Protein AF-A0A1V0PKJ3-F1 (afdb_monomer_lite)

Organism: Lactococcus lactis subsp. cremoris (NCBI:txid1359)

Foldseek 3Di:
DPPPVVCVVPPCQLVLLVVDDPVLSVLVCCVPPVVDDLVNVCVVVVHDSVVSVVSPVVSVVSSQVSCVVVVNNPDDD

pLDDT: mean 85.76, std 16.48, range [40.12, 98.12]

Radius of gyration: 12.88 Å; chains: 1; bounding box: 27×34×26 Å

Sequence (77 aa):
METAAFLVEYSPLPKIIEQLSPYYNRLLTAYYYENSSTKQLAEYFECSLSKIKIDLYRARKKLKKQLEKAGYDQWLL

Secondary structure (DSSP, 8-state):
--HHHHHHHT-SHHHHHHTS-HHHHHHHHHHHTS---HHHHHHHTTS-HHHHHHHHHHHHHHHHHHHHHTT-TT---

Structure (mmCIF, N/CA/C/O backbone):
data_AF-A0A1V0PKJ3-F1
#
_entry.id   AF-A0A1V0PKJ3-F1
#
loop_
_atom_site.group_PDB
_atom_site.id
_atom_site.type_symbol
_atom_site.label_atom_id
_atom_site.label_alt_id
_atom_site.label_comp_id
_atom_site.label_asym_id
_atom_site.label_entity_id
_atom_site.label_seq_id
_atom_site.pdbx_PDB_ins_code
_atom_site.Cartn_x
_atom_site.Cartn_y
_atom_site.Cartn_z
_atom_site.occupancy
_atom_site.B_iso_or_equiv
_atom_site.auth_seq_id
_atom_site.auth_comp_id
_atom_site.auth_asym_id
_atom_site.auth_atom_id
_atom_site.pdbx_PDB_model_num
ATOM 1 N N . MET A 1 1 ? 0.224 -26.160 -5.563 1.00 42.12 1 MET A N 1
ATOM 2 C CA . MET A 1 1 ? 0.431 -24.698 -5.446 1.00 42.12 1 MET A CA 1
ATOM 3 C C . MET A 1 1 ? -0.936 -24.009 -5.486 1.00 42.12 1 MET A C 1
ATOM 5 O O . MET A 1 1 ? -1.212 -23.267 -6.412 1.00 42.12 1 MET A O 1
ATOM 9 N N . GLU A 1 2 ? -1.819 -24.289 -4.522 1.00 41.94 2 GLU A N 1
ATOM 10 C CA . GLU A 1 2 ? -3.242 -23.878 -4.603 1.00 41.94 2 GLU A CA 1
ATOM 11 C C . GLU A 1 2 ? -3.680 -22.943 -3.464 1.00 41.94 2 GLU A C 1
ATOM 13 O O . GLU A 1 2 ? -4.789 -22.423 -3.468 1.00 41.94 2 GLU A O 1
ATOM 18 N N . THR A 1 3 ? -2.806 -22.660 -2.497 1.00 44.66 3 THR A N 1
ATOM 19 C CA . THR A 1 3 ? -3.187 -21.928 -1.280 1.00 44.66 3 THR A CA 1
ATOM 20 C C . THR A 1 3 ? -3.259 -20.409 -1.461 1.00 44.66 3 THR A C 1
ATOM 22 O O . THR A 1 3 ? -4.043 -19.755 -0.780 1.00 44.66 3 THR A O 1
ATOM 25 N N . ALA A 1 4 ? -2.484 -19.828 -2.384 1.00 46.72 4 ALA A N 1
ATOM 26 C CA . ALA A 1 4 ? -2.416 -18.373 -2.556 1.00 46.72 4 ALA A CA 1
ATOM 27 C C . ALA A 1 4 ? -3.639 -17.787 -3.285 1.00 46.72 4 ALA A C 1
ATOM 29 O O . ALA A 1 4 ? -4.136 -16.737 -2.891 1.00 46.72 4 ALA A O 1
ATOM 30 N N . ALA A 1 5 ? -4.151 -18.473 -4.313 1.00 46.72 5 ALA A N 1
ATOM 31 C CA . ALA A 1 5 ? -5.303 -18.002 -5.086 1.00 46.72 5 ALA A CA 1
ATOM 32 C C . ALA A 1 5 ? -6.612 -18.074 -4.278 1.00 46.72 5 ALA A C 1
ATOM 34 O O . ALA A 1 5 ? -7.411 -17.142 -4.308 1.00 46.72 5 ALA A O 1
ATOM 35 N N . PHE A 1 6 ? -6.785 -19.130 -3.477 1.00 40.12 6 PHE A N 1
ATOM 36 C CA . PHE A 1 6 ? -7.979 -19.330 -2.653 1.00 40.12 6 PHE A CA 1
ATOM 37 C C . PHE A 1 6 ? -8.126 -18.276 -1.540 1.00 40.12 6 PHE A C 1
ATOM 39 O O . PHE A 1 6 ? -9.227 -17.808 -1.255 1.00 40.12 6 PHE A O 1
ATOM 46 N N . LEU A 1 7 ? -7.012 -17.834 -0.942 1.00 48.34 7 LEU A N 1
ATOM 47 C CA . LEU A 1 7 ? -7.029 -16.754 0.052 1.00 48.34 7 LEU A CA 1
ATOM 48 C C . LEU A 1 7 ? -7.367 -15.389 -0.558 1.00 48.34 7 LEU A C 1
ATOM 50 O O . LEU A 1 7 ? -7.894 -14.537 0.152 1.00 48.34 7 LEU A O 1
ATOM 54 N N . VAL A 1 8 ? -7.080 -15.178 -1.848 1.00 53.22 8 VAL A N 1
ATOM 55 C CA . VAL A 1 8 ? -7.420 -13.944 -2.573 1.00 53.22 8 VAL A CA 1
ATOM 56 C C . VAL A 1 8 ? -8.919 -13.870 -2.867 1.00 53.22 8 VAL A C 1
ATOM 58 O O . VAL A 1 8 ? -9.504 -12.799 -2.718 1.00 53.22 8 VAL A O 1
ATOM 61 N N . GLU A 1 9 ? -9.548 -14.995 -3.210 1.00 52.91 9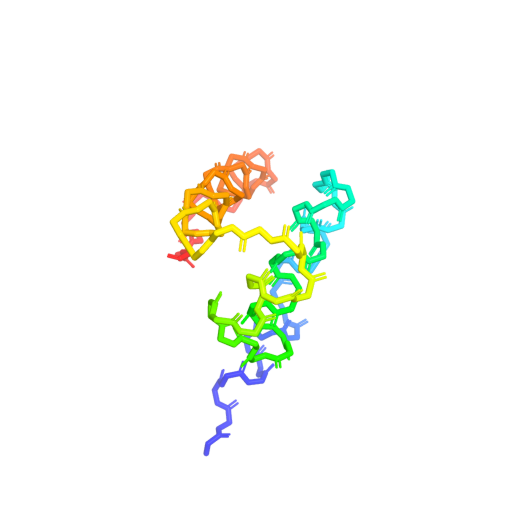 GLU A N 1
ATOM 62 C CA . GLU A 1 9 ? -10.966 -15.063 -3.594 1.00 52.91 9 GLU A CA 1
ATOM 63 C C . GLU A 1 9 ? -11.925 -14.742 -2.429 1.00 52.91 9 GLU A C 1
ATOM 65 O O . GLU A 1 9 ? -12.970 -14.127 -2.632 1.00 52.91 9 GLU A O 1
ATOM 70 N N . TYR A 1 10 ? -11.521 -15.046 -1.189 1.00 62.84 10 TYR A N 1
ATOM 71 C CA . TYR A 1 10 ? -12.246 -14.686 0.042 1.00 62.84 10 TYR A CA 1
ATOM 72 C C . TYR A 1 10 ? -11.582 -13.554 0.835 1.00 62.84 10 TYR A C 1
ATOM 74 O O . TYR A 1 10 ? -11.959 -13.271 1.976 1.00 62.84 10 TYR A O 1
ATOM 82 N N . SER A 1 11 ? -10.585 -12.889 0.251 1.00 77.88 11 SER A N 1
ATOM 83 C CA . SER A 1 11 ? -9.904 -11.790 0.916 1.00 77.88 11 SER A CA 1
ATOM 84 C C . SER A 1 11 ? -10.830 -10.574 1.028 1.00 77.88 11 SER A C 1
ATOM 86 O O . SER A 1 11 ? -11.381 -10.137 0.018 1.00 77.88 11 SER A O 1
ATOM 88 N N . PRO A 1 12 ? -10.957 -9.929 2.202 1.00 81.56 12 PRO A N 1
ATOM 89 C CA . PRO A 1 12 ? -11.584 -8.616 2.294 1.00 81.56 12 PRO A CA 1
ATOM 90 C C . PRO A 1 12 ?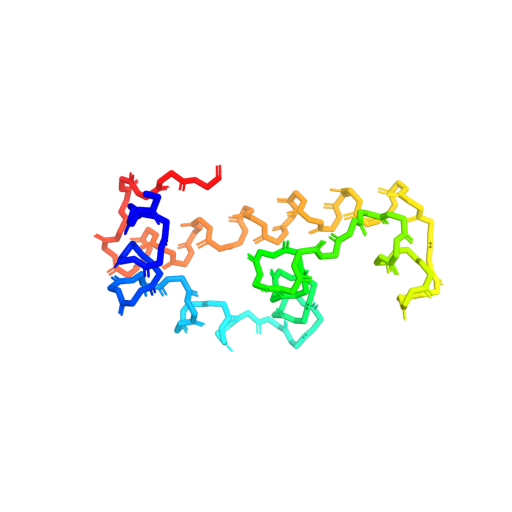 -10.699 -7.525 1.668 1.00 81.56 12 PRO A C 1
ATOM 92 O O . PRO A 1 12 ? -11.170 -6.412 1.435 1.00 81.56 12 PRO A O 1
ATOM 95 N N . LEU A 1 13 ? -9.424 -7.822 1.377 1.00 84.81 13 LEU A N 1
ATOM 96 C CA . LEU A 1 13 ? -8.444 -6.842 0.921 1.00 84.81 13 LEU A CA 1
ATOM 97 C C . LEU A 1 13 ? -8.867 -6.070 -0.335 1.00 84.81 13 LEU A C 1
ATOM 99 O O . LEU A 1 13 ? -8.781 -4.849 -0.261 1.00 84.81 13 LEU A O 1
ATOM 103 N N . PRO A 1 14 ? -9.361 -6.675 -1.437 1.00 88.19 14 PRO A N 1
ATOM 104 C CA . PRO A 1 14 ? -9.729 -5.917 -2.635 1.00 88.19 14 PRO A CA 1
ATOM 105 C C . PRO A 1 14 ? -10.765 -4.828 -2.328 1.00 88.19 14 PRO A C 1
ATOM 107 O O . PRO A 1 14 ? -10.527 -3.650 -2.589 1.00 88.19 14 PRO A O 1
ATOM 110 N N . LYS A 1 15 ? -11.855 -5.201 -1.643 1.00 89.44 15 LYS A N 1
ATOM 111 C CA . LYS A 1 15 ? -12.945 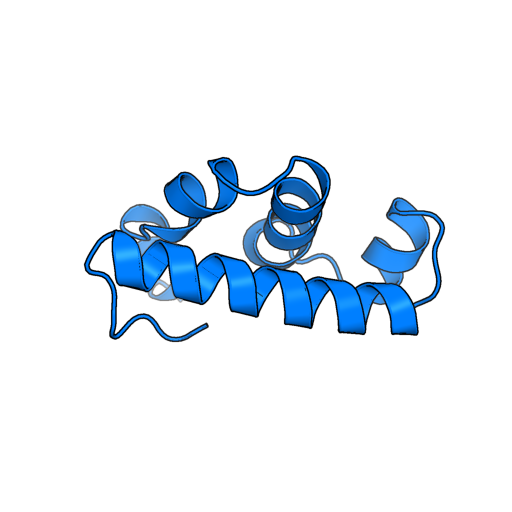-4.283 -1.273 1.00 89.44 15 LYS A CA 1
ATOM 112 C C . LYS A 1 15 ? -12.482 -3.167 -0.339 1.00 89.44 15 LYS A C 1
ATOM 114 O O . LYS A 1 15 ? -12.965 -2.044 -0.429 1.00 89.44 15 LYS A O 1
ATOM 119 N N . ILE A 1 16 ? -11.561 -3.459 0.578 1.00 90.69 16 ILE A N 1
ATOM 120 C CA . ILE A 1 16 ? -11.034 -2.447 1.501 1.00 90.69 16 ILE A CA 1
ATOM 121 C C . ILE A 1 16 ? -9.988 -1.555 0.809 1.00 90.69 16 ILE A C 1
ATOM 123 O O . ILE A 1 16 ? -9.925 -0.354 1.076 1.00 90.69 16 ILE A O 1
ATOM 127 N N . ILE A 1 17 ? -9.189 -2.103 -0.109 1.00 91.88 17 ILE A N 1
ATOM 128 C CA . ILE A 1 17 ? -8.218 -1.352 -0.916 1.00 91.88 17 ILE A CA 1
ATOM 129 C C . ILE A 1 17 ? -8.941 -0.370 -1.852 1.00 91.88 17 ILE A C 1
ATOM 131 O O . ILE A 1 17 ? -8.469 0.754 -2.026 1.00 91.88 17 ILE A O 1
ATOM 135 N N . GLU A 1 18 ? -10.105 -0.730 -2.399 1.00 91.81 18 GLU A N 1
ATOM 136 C CA . GLU A 1 18 ? -11.008 0.165 -3.153 1.00 91.81 18 GLU A CA 1
ATOM 137 C C . GLU A 1 18 ? -11.469 1.393 -2.358 1.00 91.81 18 GLU A C 1
ATOM 139 O O . GLU A 1 18 ? -11.699 2.449 -2.941 1.00 91.81 18 GLU A O 1
ATOM 144 N N . GLN A 1 19 ? -11.525 1.305 -1.028 1.00 92.06 19 GLN A N 1
ATOM 145 C CA . GLN A 1 19 ? -11.913 2.425 -0.161 1.00 92.06 19 GLN A CA 1
ATOM 146 C C . GLN A 1 19 ? -10.744 3.359 0.188 1.00 92.06 19 GLN A C 1
ATOM 148 O O . GLN A 1 19 ? -10.935 4.393 0.838 1.00 92.06 19 GLN A O 1
ATOM 153 N N . LEU A 1 20 ? -9.510 3.003 -0.180 1.00 93.81 20 LEU A N 1
ATOM 154 C CA . LEU A 1 20 ? -8.358 3.882 -0.010 1.00 93.81 20 LEU A CA 1
ATOM 155 C C . LEU A 1 20 ? -8.331 4.944 -1.115 1.00 93.81 20 LEU A C 1
ATOM 157 O O . LEU A 1 20 ? -8.937 4.801 -2.170 1.00 93.81 20 LEU A O 1
ATOM 161 N N . SER A 1 21 ? -7.582 6.028 -0.892 1.00 95.75 21 SER A N 1
ATOM 162 C CA . SER A 1 21 ? -7.393 7.052 -1.928 1.00 95.75 21 SER A CA 1
ATOM 163 C C . SER A 1 21 ? -6.854 6.425 -3.224 1.00 95.75 21 SER A C 1
ATOM 165 O O . SER A 1 21 ? -6.005 5.533 -3.107 1.00 95.75 21 SER A O 1
ATOM 167 N N . PRO A 1 22 ? -7.202 6.947 -4.416 1.00 96.25 22 PRO A N 1
ATOM 168 C CA . PRO A 1 22 ? -6.836 6.346 -5.705 1.00 96.25 22 PRO A CA 1
ATOM 169 C C . PRO A 1 22 ? -5.352 5.982 -5.832 1.00 96.25 22 P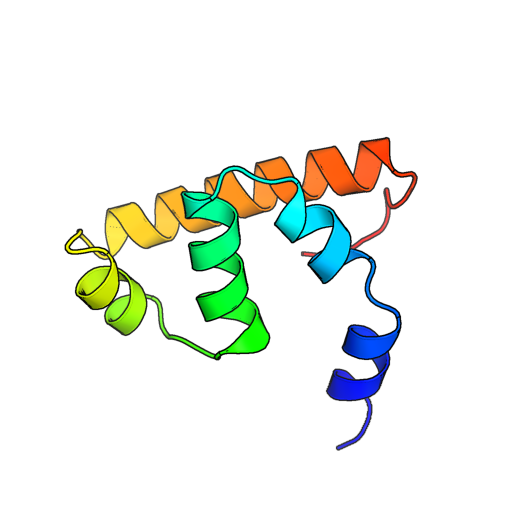RO A C 1
ATOM 171 O O . PRO A 1 22 ? -5.004 4.901 -6.294 1.00 96.25 22 PRO A O 1
ATOM 174 N N . TYR A 1 23 ? -4.470 6.844 -5.318 1.00 96.25 23 TYR A N 1
ATOM 175 C CA . TYR A 1 23 ? -3.032 6.586 -5.274 1.00 96.25 23 TYR A CA 1
ATOM 176 C C . TYR A 1 23 ? -2.663 5.313 -4.487 1.00 96.25 23 TYR A C 1
ATOM 178 O O . TYR A 1 23 ? -1.922 4.467 -4.977 1.00 96.25 23 TYR A O 1
ATOM 186 N N . TYR A 1 24 ? -3.193 5.151 -3.272 1.00 95.94 24 TYR A N 1
ATOM 187 C CA . TYR A 1 24 ? -2.899 3.986 -2.431 1.00 95.94 24 TYR A CA 1
ATOM 188 C C . TYR A 1 24 ? -3.583 2.721 -2.932 1.00 95.94 24 TYR A C 1
ATOM 190 O O . TYR A 1 24 ? -2.989 1.651 -2.821 1.00 95.94 24 TYR A O 1
ATOM 198 N N . ASN A 1 25 ? -4.783 2.843 -3.505 1.00 95.19 25 ASN A N 1
ATOM 199 C CA . ASN A 1 25 ? -5.423 1.739 -4.203 1.00 95.19 25 ASN A CA 1
ATOM 200 C C . ASN A 1 25 ? -4.507 1.215 -5.317 1.00 95.19 25 ASN A C 1
ATOM 202 O O . ASN A 1 25 ? -4.140 0.041 -5.295 1.00 95.19 25 ASN A O 1
ATOM 206 N N . ARG A 1 26 ? -4.058 2.091 -6.227 1.00 96.69 26 ARG A N 1
ATOM 207 C CA . ARG A 1 26 ? -3.187 1.697 -7.341 1.00 96.69 26 ARG A CA 1
ATOM 208 C C . ARG A 1 26 ? -1.866 1.112 -6.848 1.00 96.69 26 ARG A C 1
ATOM 210 O O . ARG A 1 26 ? -1.449 0.068 -7.336 1.00 96.69 26 ARG A O 1
ATOM 217 N N . LEU A 1 27 ? -1.236 1.752 -5.860 1.00 96.44 27 LEU A N 1
ATOM 218 C CA . LEU A 1 27 ? 0.039 1.310 -5.293 1.00 96.44 27 LEU A CA 1
ATOM 219 C C . LEU A 1 27 ? -0.051 -0.101 -4.691 1.00 96.44 27 LEU A C 1
ATOM 221 O O . LEU A 1 27 ? 0.811 -0.935 -4.955 1.00 96.44 27 LEU A O 1
ATOM 225 N N . LEU A 1 28 ? -1.083 -0.373 -3.888 1.00 94.38 28 LEU A N 1
ATOM 226 C CA . LEU A 1 28 ? -1.278 -1.684 -3.263 1.00 94.38 28 LEU A CA 1
ATOM 227 C C . LEU A 1 28 ? -1.747 -2.731 -4.273 1.00 94.38 28 LEU A C 1
ATOM 229 O O . LEU A 1 28 ? -1.322 -3.879 -4.181 1.00 94.38 28 LEU A O 1
ATOM 233 N N . THR A 1 29 ? -2.568 -2.333 -5.247 1.00 93.44 29 THR A N 1
ATOM 234 C CA . THR A 1 29 ? -3.034 -3.225 -6.311 1.00 93.44 29 THR A CA 1
ATOM 235 C C . THR A 1 29 ? -1.859 -3.733 -7.137 1.00 93.44 29 THR A C 1
ATOM 237 O O . THR A 1 29 ? -1.654 -4.940 -7.265 1.00 93.44 29 THR A O 1
ATOM 240 N N . ALA A 1 30 ? -1.019 -2.809 -7.604 1.00 93.56 30 ALA A N 1
ATOM 241 C CA . ALA A 1 30 ? 0.166 -3.143 -8.376 1.00 93.56 30 ALA A CA 1
ATOM 242 C C . ALA A 1 30 ? 1.158 -4.000 -7.568 1.00 93.56 30 ALA A C 1
ATOM 244 O O . ALA A 1 30 ? 1.761 -4.931 -8.099 1.00 93.56 30 ALA A O 1
ATOM 245 N N . TYR A 1 31 ? 1.299 -3.728 -6.268 1.00 93.62 31 TYR A N 1
ATOM 246 C CA . TYR A 1 31 ? 2.209 -4.478 -5.407 1.00 93.62 31 TYR A CA 1
ATOM 247 C C . TYR A 1 31 ? 1.722 -5.905 -5.090 1.00 93.62 31 TYR A C 1
ATOM 249 O O . TYR A 1 31 ? 2.510 -6.841 -5.185 1.00 93.62 31 TYR A O 1
ATOM 257 N N . TYR A 1 32 ? 0.453 -6.088 -4.709 1.00 89.31 32 TYR A N 1
ATOM 258 C CA . TYR A 1 32 ? -0.054 -7.388 -4.243 1.00 89.31 32 TYR A CA 1
ATOM 259 C C . TYR A 1 32 ? -0.659 -8.267 -5.336 1.00 89.31 32 TYR A C 1
ATOM 261 O O . TYR A 1 32 ? -0.591 -9.486 -5.217 1.00 89.31 32 TYR A O 1
ATOM 269 N N . TYR A 1 33 ? -1.255 -7.676 -6.373 1.00 89.19 33 TYR A N 1
ATOM 270 C CA . TYR A 1 33 ? -1.988 -8.430 -7.396 1.00 89.19 33 TYR A CA 1
ATOM 271 C C . TYR A 1 33 ? -1.252 -8.457 -8.734 1.00 89.19 33 TYR A C 1
ATOM 273 O O . TYR A 1 33 ? -1.301 -9.460 -9.438 1.00 89.19 33 TYR A O 1
ATOM 281 N N . GLU A 1 34 ? -0.517 -7.395 -9.070 1.00 90.88 34 GLU A N 1
ATOM 282 C CA . GLU A 1 34 ? 0.270 -7.332 -10.312 1.00 90.88 34 GLU A CA 1
ATOM 283 C C . GLU A 1 34 ? 1.737 -7.755 -10.104 1.00 90.88 34 GLU A C 1
ATOM 285 O O . GLU A 1 34 ? 2.528 -7.716 -11.043 1.00 90.88 34 GLU A O 1
ATOM 290 N N . ASN A 1 35 ? 2.119 -8.159 -8.883 1.00 90.88 35 ASN A N 1
ATOM 291 C CA . ASN A 1 35 ? 3.482 -8.566 -8.507 1.00 90.88 35 ASN A CA 1
ATOM 292 C C . ASN A 1 35 ? 4.574 -7.538 -8.880 1.00 90.88 35 ASN A C 1
ATOM 294 O O . ASN A 1 35 ? 5.727 -7.900 -9.132 1.00 90.88 35 ASN A O 1
ATOM 298 N N . SER A 1 36 ? 4.233 -6.245 -8.908 1.00 92.19 36 SER A N 1
ATOM 299 C CA . SER A 1 36 ? 5.180 -5.183 -9.251 1.00 92.19 36 SER A CA 1
ATOM 300 C C . SER A 1 36 ? 6.220 -4.992 -8.150 1.00 92.19 36 SER A C 1
ATOM 302 O O . SER A 1 36 ? 5.901 -4.787 -6.974 1.00 92.19 36 SER A O 1
ATOM 304 N N . SER A 1 37 ? 7.495 -4.979 -8.533 1.00 94.81 37 SER A N 1
ATOM 305 C CA . SER A 1 37 ? 8.582 -4.655 -7.612 1.00 94.81 37 SER A CA 1
ATOM 306 C C . SER A 1 37 ? 8.558 -3.177 -7.211 1.00 94.81 37 SER A C 1
ATOM 308 O O . SER A 1 37 ? 8.101 -2.306 -7.947 1.00 94.81 37 SER A O 1
ATOM 310 N N . THR A 1 38 ? 9.149 -2.853 -6.059 1.00 94.19 38 THR A N 1
ATOM 311 C CA . THR A 1 38 ? 9.284 -1.448 -5.622 1.00 94.19 38 THR A CA 1
ATOM 312 C C . THR A 1 38 ? 10.046 -0.566 -6.618 1.00 94.19 38 THR A C 1
ATOM 314 O O . THR A 1 38 ? 9.799 0.635 -6.650 1.00 94.19 38 THR A O 1
ATOM 317 N N . LYS A 1 39 ? 10.929 -1.146 -7.446 1.00 96.50 39 LYS A N 1
ATOM 318 C CA . LYS A 1 39 ? 11.624 -0.434 -8.530 1.00 96.50 39 LYS A CA 1
ATOM 319 C C . LYS A 1 39 ? 10.673 -0.086 -9.676 1.00 96.50 39 LYS A C 1
ATOM 321 O O . LYS A 1 39 ? 10.580 1.080 -10.029 1.00 96.50 39 LYS A O 1
ATOM 326 N N . GLN A 1 40 ? 9.903 -1.062 -10.161 1.00 97.12 40 GLN A N 1
ATOM 327 C CA . GLN A 1 40 ? 8.891 -0.835 -11.203 1.00 97.12 40 GLN A CA 1
ATOM 328 C C . GLN A 1 40 ? 7.829 0.170 -10.748 1.00 97.12 40 GLN A C 1
ATOM 330 O O . GLN A 1 40 ? 7.405 1.020 -11.520 1.00 97.12 40 GLN A O 1
ATOM 335 N N . LEU A 1 41 ? 7.435 0.127 -9.472 1.00 96.94 41 LEU A N 1
ATOM 336 C CA . LEU A 1 41 ? 6.526 1.120 -8.899 1.00 96.94 41 LEU A CA 1
ATOM 337 C C . LEU A 1 41 ? 7.160 2.515 -8.851 1.00 96.94 41 LEU A C 1
ATOM 339 O O . LEU A 1 41 ? 6.481 3.500 -9.114 1.00 96.94 41 LEU A O 1
ATOM 343 N N . ALA A 1 42 ? 8.447 2.617 -8.516 1.00 97.69 42 ALA A N 1
ATOM 344 C CA . ALA A 1 42 ? 9.149 3.899 -8.480 1.00 97.69 42 ALA A CA 1
ATOM 345 C C . ALA A 1 42 ? 9.207 4.540 -9.872 1.00 97.69 42 ALA A C 1
ATOM 347 O O . ALA A 1 42 ? 8.943 5.732 -9.997 1.00 97.69 42 ALA A O 1
ATOM 348 N N . GLU A 1 43 ? 9.465 3.733 -10.901 1.00 97.56 43 GLU A N 1
ATOM 349 C CA . GLU A 1 43 ? 9.411 4.149 -12.306 1.00 97.56 43 GLU A CA 1
ATOM 350 C C . GLU A 1 43 ? 7.989 4.557 -12.715 1.00 97.56 43 GLU A C 1
ATOM 352 O O . GLU A 1 43 ? 7.791 5.663 -13.206 1.00 97.56 43 GLU A O 1
ATOM 357 N N . TYR A 1 44 ? 6.986 3.720 -12.435 1.00 96.00 44 TYR A N 1
ATOM 358 C CA . TYR A 1 44 ? 5.587 3.968 -12.801 1.00 96.00 44 TYR A CA 1
ATOM 359 C C . TYR A 1 44 ? 4.993 5.230 -12.156 1.00 96.00 44 TYR A C 1
ATOM 361 O O . TYR A 1 44 ? 4.218 5.944 -12.783 1.00 96.00 44 TYR A O 1
ATOM 369 N N . PHE A 1 45 ? 5.333 5.503 -10.894 1.00 95.62 45 PHE A N 1
ATOM 370 C CA . PHE A 1 45 ? 4.871 6.693 -10.172 1.00 95.62 45 PHE A CA 1
ATOM 371 C C . PHE A 1 45 ? 5.831 7.885 -10.290 1.00 95.62 45 PHE A C 1
ATOM 373 O O . PHE A 1 45 ? 5.635 8.874 -9.581 1.00 95.62 45 PHE A O 1
ATOM 380 N N . GLU A 1 46 ? 6.876 7.776 -11.117 1.00 97.06 46 GLU A N 1
ATOM 381 C CA . GLU A 1 46 ? 7.885 8.816 -11.348 1.00 97.06 46 GLU A CA 1
ATOM 382 C C . GLU A 1 46 ? 8.457 9.393 -10.041 1.00 97.06 46 GLU A C 1
ATOM 384 O O . GLU A 1 46 ? 8.517 10.603 -9.808 1.00 97.06 46 GLU A O 1
ATOM 389 N N . CYS A 1 47 ? 8.851 8.510 -9.121 1.00 96.12 47 CYS A N 1
ATOM 390 C CA . CYS A 1 47 ? 9.330 8.915 -7.807 1.00 96.12 47 CYS A CA 1
ATOM 391 C C . CYS A 1 47 ? 10.483 8.046 -7.299 1.00 96.12 47 CYS A C 1
ATOM 393 O O . CYS A 1 47 ? 10.873 7.055 -7.907 1.00 96.12 47 CYS A O 1
ATOM 395 N N . SER A 1 48 ? 11.075 8.422 -6.163 1.00 97.88 48 SER A N 1
ATOM 396 C CA . SER A 1 48 ? 12.194 7.659 -5.611 1.00 97.88 48 SER A CA 1
ATOM 397 C C . SER A 1 48 ? 11.746 6.322 -5.016 1.00 97.88 48 SER A C 1
ATOM 399 O O . SER A 1 48 ? 10.675 6.196 -4.417 1.00 97.88 48 SER A O 1
ATOM 401 N N . LEU A 1 49 ? 12.635 5.329 -5.069 1.00 97.44 49 LEU A N 1
ATOM 402 C CA . LEU A 1 49 ? 12.428 4.032 -4.421 1.00 97.44 49 LEU A CA 1
ATOM 403 C C . LEU A 1 49 ? 12.111 4.174 -2.921 1.00 97.44 49 LEU A C 1
ATOM 405 O O . LEU A 1 49 ? 11.270 3.457 -2.376 1.00 97.44 49 LEU A O 1
ATOM 409 N N . SER A 1 50 ? 12.772 5.118 -2.248 1.00 97.94 50 SER A N 1
ATOM 410 C CA . SER A 1 50 ? 12.534 5.425 -0.835 1.00 97.94 50 SER A CA 1
ATOM 411 C C . SER A 1 50 ? 11.118 5.945 -0.597 1.00 97.94 50 SER A C 1
ATOM 413 O O . SER A 1 50 ? 10.475 5.529 0.368 1.00 97.94 50 SER A O 1
ATOM 415 N N . LYS A 1 51 ? 10.603 6.798 -1.492 1.00 96.88 51 LYS A N 1
ATOM 416 C CA . LYS A 1 51 ? 9.226 7.291 -1.422 1.00 96.88 51 LYS A CA 1
ATOM 417 C C . LYS A 1 51 ? 8.222 6.149 -1.574 1.00 96.88 51 LYS A C 1
ATOM 419 O O . LYS A 1 51 ? 7.353 6.029 -0.718 1.00 96.88 51 LYS A O 1
ATOM 424 N N . ILE A 1 52 ? 8.404 5.251 -2.546 1.00 97.88 52 ILE A N 1
ATOM 425 C CA . ILE A 1 52 ? 7.549 4.059 -2.697 1.00 97.88 52 ILE A CA 1
ATOM 426 C C . ILE A 1 52 ? 7.525 3.201 -1.434 1.00 97.88 52 ILE A C 1
ATOM 428 O O . ILE A 1 52 ? 6.456 2.787 -0.994 1.00 97.88 52 ILE A O 1
ATOM 432 N N . LYS A 1 53 ? 8.679 2.948 -0.809 1.00 96.44 53 LYS A N 1
ATOM 433 C CA . LYS A 1 53 ? 8.741 2.160 0.435 1.00 96.44 53 LYS A CA 1
ATOM 434 C C . LYS A 1 53 ? 7.974 2.830 1.579 1.00 96.44 53 LYS A C 1
ATOM 436 O O . LYS A 1 53 ? 7.225 2.160 2.290 1.00 96.44 53 LYS A O 1
ATOM 441 N N . ILE A 1 54 ? 8.136 4.145 1.740 1.00 98.12 54 ILE A N 1
ATOM 442 C CA . ILE A 1 54 ? 7.411 4.931 2.749 1.00 98.12 54 ILE A CA 1
ATOM 443 C C . ILE A 1 54 ? 5.906 4.922 2.463 1.00 98.12 54 ILE A C 1
ATOM 445 O O . ILE A 1 54 ? 5.102 4.739 3.380 1.00 98.12 54 ILE A O 1
ATOM 449 N N . ASP A 1 55 ? 5.517 5.098 1.204 1.00 97.38 55 ASP A N 1
ATOM 450 C CA . ASP A 1 55 ? 4.117 5.147 0.803 1.00 97.38 55 ASP A CA 1
ATOM 451 C C . ASP A 1 55 ? 3.449 3.773 0.931 1.00 97.38 55 ASP A C 1
ATOM 453 O O . ASP A 1 55 ? 2.333 3.706 1.440 1.00 97.38 55 ASP A O 1
ATOM 45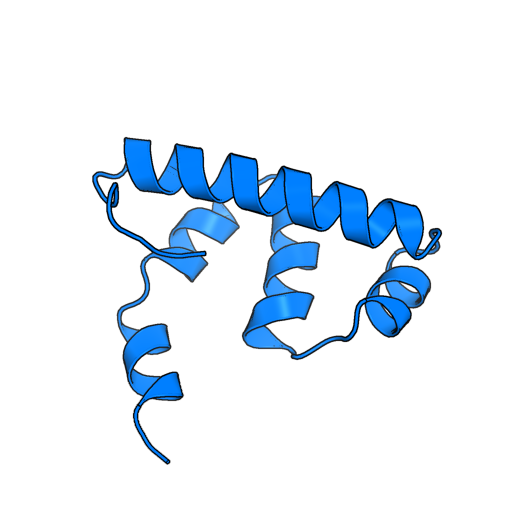7 N N . LEU A 1 56 ? 4.147 2.671 0.630 1.00 96.56 56 LEU A N 1
ATOM 458 C CA . LEU A 1 56 ? 3.679 1.309 0.915 1.00 96.56 56 LEU A CA 1
ATOM 459 C C . LEU A 1 56 ? 3.462 1.088 2.414 1.00 96.56 56 LEU A C 1
ATOM 461 O O . LEU A 1 56 ? 2.419 0.569 2.811 1.00 96.56 56 LEU A O 1
ATOM 465 N N . TYR A 1 57 ? 4.401 1.518 3.260 1.00 96.31 57 TYR A N 1
ATOM 466 C CA . TYR A 1 57 ? 4.241 1.437 4.714 1.00 96.31 57 TYR A CA 1
ATOM 467 C C . TYR A 1 57 ? 2.997 2.207 5.190 1.00 96.31 57 TYR A C 1
ATOM 469 O O . TYR A 1 57 ? 2.174 1.686 5.950 1.00 96.31 57 TYR A O 1
ATOM 477 N N . ARG A 1 58 ? 2.815 3.441 4.705 1.00 96.69 58 ARG A N 1
ATOM 478 C CA . ARG A 1 58 ? 1.650 4.278 5.033 1.00 96.69 58 ARG A CA 1
ATOM 479 C C . ARG A 1 58 ? 0.348 3.666 4.523 1.00 96.69 58 ARG A C 1
ATOM 481 O O . ARG A 1 58 ? -0.639 3.659 5.261 1.00 96.69 58 ARG A O 1
ATOM 488 N N . ALA A 1 59 ? 0.351 3.138 3.303 1.00 95.56 59 ALA A N 1
ATOM 489 C CA . ALA A 1 59 ? -0.791 2.485 2.684 1.00 95.56 59 ALA A CA 1
ATOM 490 C C . ALA A 1 59 ? -1.216 1.249 3.486 1.00 95.56 59 ALA A C 1
ATOM 492 O O . ALA A 1 59 ? -2.385 1.151 3.854 1.00 95.56 59 ALA A O 1
ATOM 493 N N . ARG A 1 60 ? -0.273 0.378 3.879 1.00 94.19 60 ARG A N 1
ATOM 494 C CA . ARG A 1 60 ? -0.551 -0.783 4.747 1.00 94.19 60 ARG A CA 1
ATOM 495 C C . ARG A 1 60 ? -1.104 -0.373 6.106 1.00 94.19 60 ARG A C 1
ATOM 497 O O . ARG A 1 60 ? -2.059 -0.974 6.581 1.00 94.19 60 ARG A O 1
ATOM 504 N N . LYS A 1 61 ? -0.569 0.686 6.721 1.00 93.75 61 LYS A N 1
ATOM 505 C CA . LYS A 1 61 ? -1.095 1.196 7.997 1.00 93.75 61 LYS A CA 1
ATOM 506 C C . LYS A 1 61 ? -2.535 1.701 7.866 1.00 93.75 61 LYS A C 1
ATOM 508 O O . LYS A 1 61 ? -3.330 1.510 8.783 1.00 93.75 61 LYS A O 1
ATOM 513 N N . LYS A 1 62 ? -2.883 2.347 6.747 1.00 93.94 62 LYS A N 1
ATOM 514 C CA . LYS A 1 62 ? -4.267 2.760 6.466 1.00 93.94 62 LYS A CA 1
ATOM 515 C C . LYS A 1 62 ? -5.171 1.561 6.199 1.00 93.94 62 LYS A C 1
ATOM 517 O O . LYS A 1 62 ? -6.257 1.509 6.762 1.00 93.94 62 LYS A O 1
ATOM 522 N N . LEU A 1 63 ? -4.702 0.6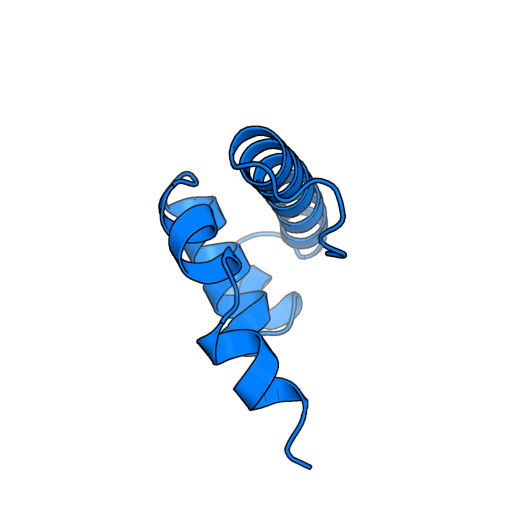08 5.399 1.00 92.62 63 LEU A N 1
ATOM 523 C CA . LEU A 1 63 ? -5.400 -0.639 5.106 1.00 92.62 63 LEU A CA 1
ATOM 524 C C . LEU A 1 63 ? -5.719 -1.406 6.393 1.00 92.62 63 LEU A C 1
ATOM 526 O O . LEU A 1 63 ? -6.874 -1.747 6.613 1.00 92.62 63 LEU A O 1
ATOM 530 N N . LYS A 1 64 ? -4.739 -1.558 7.293 1.00 90.88 64 LYS A N 1
ATOM 531 C CA . LYS A 1 64 ? -4.927 -2.184 8.609 1.00 90.88 64 LYS A CA 1
ATOM 532 C C . LYS A 1 64 ? -6.050 -1.522 9.406 1.00 90.88 64 LYS A C 1
ATOM 534 O O . LYS A 1 64 ? -6.949 -2.200 9.872 1.00 90.88 64 LYS A O 1
ATOM 539 N N . LYS A 1 65 ? -6.043 -0.190 9.494 1.00 91.44 65 LYS A N 1
ATOM 540 C CA . LYS A 1 65 ? -7.097 0.550 10.204 1.00 91.44 65 LYS A CA 1
ATOM 541 C C . LYS A 1 65 ? -8.483 0.360 9.589 1.00 91.44 65 LYS A C 1
ATOM 543 O O . LYS A 1 65 ? -9.467 0.383 10.316 1.00 91.44 65 LYS A O 1
ATOM 548 N N . GLN A 1 66 ? -8.577 0.242 8.264 1.00 90.88 66 GLN A N 1
ATOM 549 C CA . GLN A 1 66 ? -9.860 -0.011 7.605 1.00 90.88 66 GLN A CA 1
ATOM 550 C C . GLN A 1 66 ? -10.329 -1.453 7.815 1.00 90.88 66 GLN A C 1
ATOM 552 O O . GLN A 1 66 ? -11.516 -1.671 8.026 1.00 90.88 66 GLN A O 1
ATOM 557 N N . LEU A 1 67 ? -9.403 -2.415 7.825 1.00 89.50 67 LEU A N 1
ATOM 558 C CA . LEU A 1 67 ? -9.686 -3.806 8.178 1.00 89.50 67 LEU A CA 1
ATOM 559 C C . LEU A 1 67 ? -10.215 -3.914 9.610 1.00 89.50 67 LEU A C 1
ATOM 561 O O . LEU A 1 67 ? -11.279 -4.489 9.801 1.00 89.50 67 LEU A O 1
ATOM 565 N N . GLU A 1 68 ? -9.545 -3.284 10.578 1.00 89.38 68 GLU A N 1
ATOM 566 C CA . GLU A 1 68 ? -9.989 -3.231 11.980 1.00 89.38 68 GLU A CA 1
ATOM 567 C C . GLU A 1 68 ? -11.408 -2.643 12.093 1.00 89.38 68 GLU A C 1
ATOM 569 O O . GLU A 1 68 ? -12.310 -3.230 12.680 1.00 89.38 68 GLU A O 1
ATOM 574 N N . LYS A 1 69 ? -11.671 -1.511 11.426 1.00 88.81 69 LYS A N 1
ATOM 575 C CA . LYS A 1 69 ? -13.014 -0.901 11.407 1.00 88.81 69 LYS A CA 1
ATOM 576 C C . LYS A 1 69 ? -14.093 -1.790 10.791 1.00 88.81 69 LYS A C 1
ATOM 578 O O . LYS A 1 69 ? -15.259 -1.651 11.148 1.00 88.81 69 LYS A O 1
ATOM 583 N N . ALA A 1 70 ? -13.719 -2.646 9.849 1.00 87.56 70 ALA A N 1
ATOM 584 C CA . ALA A 1 70 ? -14.621 -3.581 9.195 1.00 87.56 70 ALA A CA 1
ATOM 585 C C . ALA A 1 70 ? -14.737 -4.928 9.942 1.00 87.56 70 ALA A C 1
ATOM 587 O O . ALA A 1 70 ? -15.419 -5.823 9.448 1.00 87.56 70 ALA A O 1
ATOM 588 N N . GLY A 1 71 ? -14.112 -5.068 11.120 1.00 87.19 71 GLY A N 1
ATOM 589 C CA . GLY A 1 71 ? -14.168 -6.272 11.957 1.00 87.19 71 GLY A CA 1
ATOM 590 C C . GLY A 1 71 ? -13.127 -7.342 11.610 1.00 87.19 71 GLY A C 1
ATOM 591 O O . GLY A 1 71 ? -13.269 -8.489 12.025 1.00 87.19 71 GLY A O 1
ATOM 592 N N . TYR A 1 72 ? -12.085 -6.994 10.848 1.00 84.88 72 TYR A N 1
ATOM 593 C CA . TYR A 1 72 ? -11.002 -7.893 10.426 1.00 84.88 72 TYR A CA 1
ATOM 594 C C . TYR A 1 72 ? -9.710 -7.675 11.235 1.00 84.88 72 TYR A C 1
ATOM 596 O O . TYR A 1 72 ? -8.613 -7.600 10.675 1.00 84.88 72 TYR A O 1
ATOM 604 N N . ASP A 1 73 ? -9.825 -7.584 12.559 1.00 74.56 73 ASP A N 1
ATOM 605 C CA . ASP A 1 73 ? -8.738 -7.200 13.480 1.00 74.56 73 ASP A CA 1
ATOM 606 C C . ASP A 1 73 ? -7.510 -8.130 13.436 1.00 74.56 73 ASP A C 1
ATOM 608 O O . ASP A 1 73 ? -6.394 -7.729 13.771 1.00 74.56 73 ASP A O 1
ATOM 612 N N . GLN A 1 74 ? -7.705 -9.381 13.012 1.00 69.94 74 GLN A N 1
ATOM 613 C CA . GLN A 1 74 ? -6.668 -10.417 12.964 1.00 69.94 74 GLN A CA 1
ATOM 614 C C . GLN A 1 74 ? -5.985 -10.552 11.593 1.00 69.94 74 GLN A C 1
ATOM 616 O O . GLN A 1 74 ? -5.138 -11.429 11.418 1.00 69.94 74 GLN A O 1
ATOM 621 N N . TRP A 1 75 ? -6.326 -9.715 10.607 1.00 71.25 75 TRP A N 1
ATOM 622 C CA . TRP A 1 75 ? -5.766 -9.852 9.263 1.00 71.25 75 TRP A CA 1
ATOM 623 C C . TRP A 1 75 ? -4.278 -9.461 9.222 1.00 71.25 75 TRP A C 1
ATOM 625 O O . TRP A 1 75 ? -3.907 -8.316 9.496 1.00 71.25 75 TRP A O 1
ATOM 635 N N . LEU A 1 76 ? -3.416 -10.414 8.855 1.00 65.12 76 LEU A N 1
ATOM 636 C CA . LEU A 1 76 ? -1.972 -10.204 8.708 1.00 65.12 76 LEU A CA 1
ATOM 637 C C . LEU A 1 76 ? -1.666 -9.567 7.335 1.00 65.12 76 LEU A C 1
ATOM 639 O O . LEU A 1 76 ? -2.137 -10.048 6.305 1.00 65.12 76 LEU A O 1
ATOM 643 N N . LEU A 1 77 ? -0.901 -8.465 7.335 1.00 61.12 77 LEU A N 1
ATOM 644 C CA . LEU A 1 77 ? -0.514 -7.647 6.165 1.00 61.12 77 LEU A CA 1
ATOM 645 C C . LEU A 1 77 ? 0.996 -7.653 5.913 1.00 61.12 77 LEU A C 1
ATOM 647 O O . LEU A 1 77 ? 1.750 -7.796 6.898 1.00 61.12 77 LEU A O 1
#

InterPro domains:
  IPR013249 RNA polymerase sigma factor 70, region 4 type 2 [PF08281] (14-63)
  IPR013324 RNA polymerase sigma factor, region 3/4-like [SSF88659] (6-68)
  IPR036388 Winged helix-like DNA-binding domain superfamily [G3DSA:1.10.10.10] (10-73)